Protein AF-K1T2R6-F1 (afdb_monomer_lite)

Foldseek 3Di:
DDDDDDDDVVVLVVCCVVVVVCVVPDDDDDDDD

Secondary structure (DSSP, 8-state):
-------TTHHHHHHHHH-GGGTTS--------

Structure (mmCIF, N/CA/C/O backbone):
data_AF-K1T2R6-F1
#
_entry.id   AF-K1T2R6-F1
#
loop_
_atom_site.group_PDB
_atom_site.id
_atom_site.type_symbol
_atom_site.label_atom_id
_atom_site.label_alt_id
_atom_site.label_comp_id
_atom_site.label_asym_id
_atom_site.label_entity_id
_atom_site.label_seq_id
_atom_site.pdbx_PDB_ins_code
_atom_site.Cartn_x
_atom_site.Cartn_y
_atom_site.Cartn_z
_atom_site.occupancy
_atom_site.B_iso_or_equiv
_atom_s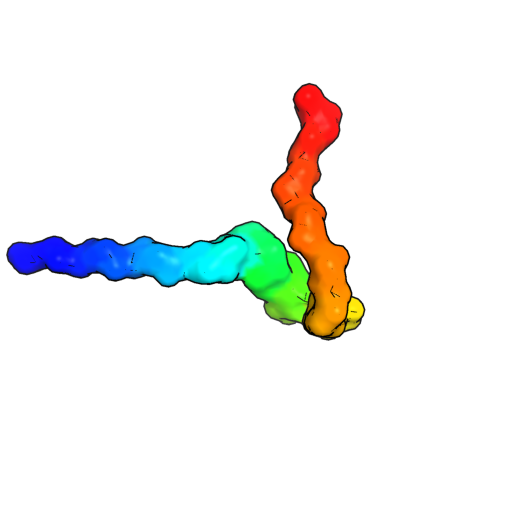ite.auth_seq_id
_atom_site.auth_comp_id
_atom_site.auth_asym_id
_atom_site.auth_atom_id
_atom_site.pdbx_PDB_model_num
ATOM 1 N N . MET A 1 1 ? -0.251 2.578 -29.868 1.00 61.72 1 MET A N 1
ATOM 2 C CA . MET A 1 1 ? -1.296 3.015 -28.917 1.00 61.72 1 MET A CA 1
ATOM 3 C C . MET A 1 1 ? -0.694 2.918 -27.527 1.00 61.72 1 MET A C 1
ATOM 5 O O . MET A 1 1 ? -0.073 1.899 -27.256 1.00 61.72 1 MET A O 1
ATOM 9 N N . TYR A 1 2 ? -0.823 3.951 -26.695 1.00 76.44 2 TYR A N 1
ATOM 10 C CA . TYR A 1 2 ? -0.299 3.960 -25.324 1.00 76.44 2 TYR A CA 1
ATOM 11 C C . TYR A 1 2 ? -1.411 4.360 -24.354 1.00 76.44 2 TYR A C 1
ATOM 13 O O . TYR A 1 2 ? -2.253 5.186 -24.706 1.00 76.44 2 TYR A O 1
ATOM 21 N N . GLY A 1 3 ? -1.412 3.759 -23.165 1.00 84.94 3 GLY A N 1
ATOM 22 C CA . GLY A 1 3 ? -2.329 4.075 -22.073 1.00 84.94 3 GLY A CA 1
ATOM 23 C C . GLY A 1 3 ? -1.547 4.491 -20.833 1.00 84.94 3 GLY A C 1
ATOM 24 O O . GLY A 1 3 ? -0.478 3.943 -20.567 1.00 84.94 3 GLY A O 1
ATOM 25 N N . LEU A 1 4 ? -2.078 5.466 -20.099 1.00 87.00 4 LEU A N 1
ATOM 26 C CA . LEU A 1 4 ? -1.546 5.903 -18.815 1.00 87.00 4 LEU A CA 1
ATOM 27 C C . LEU A 1 4 ? -2.472 5.393 -17.712 1.00 87.00 4 LEU A C 1
ATOM 29 O O . LEU A 1 4 ? -3.655 5.730 -17.693 1.00 87.00 4 LEU A O 1
ATOM 33 N N . CYS A 1 5 ? -1.927 4.587 -16.806 1.00 87.44 5 CYS A N 1
ATOM 34 C CA . CYS A 1 5 ? -2.605 4.181 -15.582 1.00 87.44 5 CYS A CA 1
ATOM 35 C C . CYS A 1 5 ? -1.977 4.922 -14.406 1.00 87.44 5 CYS A C 1
ATOM 37 O O . CYS A 1 5 ? -0.764 4.867 -14.221 1.00 87.44 5 CYS A O 1
ATOM 39 N N . ASP A 1 6 ? -2.820 5.579 -13.615 1.00 91.88 6 ASP A N 1
ATOM 40 C CA . ASP A 1 6 ? -2.443 6.225 -12.363 1.00 91.88 6 ASP A CA 1
ATOM 41 C C . ASP A 1 6 ? -3.162 5.545 -11.196 1.00 91.88 6 ASP A C 1
ATOM 43 O O . ASP A 1 6 ? -4.297 5.075 -11.330 1.00 91.88 6 ASP A O 1
ATOM 47 N N . CYS A 1 7 ? -2.482 5.465 -10.056 1.00 88.25 7 CYS A N 1
ATOM 48 C CA . CYS A 1 7 ? -3.042 4.902 -8.839 1.00 88.25 7 CYS A CA 1
ATOM 49 C C . CYS A 1 7 ? -3.173 5.984 -7.770 1.00 88.25 7 CYS A C 1
ATOM 51 O O . CYS A 1 7 ? -2.176 6.509 -7.272 1.00 88.25 7 CYS A O 1
ATOM 53 N N . ASN A 1 8 ? -4.405 6.214 -7.318 1.00 87.31 8 ASN A N 1
ATOM 54 C CA . ASN A 1 8 ? -4.701 7.183 -6.268 1.00 87.31 8 ASN A CA 1
ATOM 55 C C . ASN A 1 8 ? -3.973 6.833 -4.962 1.00 87.31 8 ASN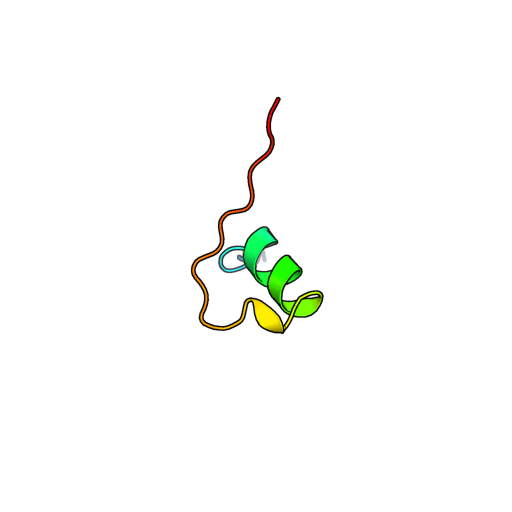 A C 1
ATOM 57 O O . ASN A 1 8 ? -4.312 5.849 -4.296 1.00 87.31 8 ASN A O 1
ATOM 61 N N . ASN A 1 9 ? -3.006 7.669 -4.572 1.00 87.12 9 ASN A N 1
ATOM 62 C CA . ASN A 1 9 ? -2.232 7.529 -3.335 1.00 87.12 9 ASN A CA 1
ATOM 63 C C . ASN A 1 9 ? -1.681 6.107 -3.140 1.00 87.12 9 ASN A C 1
ATOM 65 O O . ASN A 1 9 ? -1.864 5.528 -2.071 1.00 87.12 9 ASN A O 1
ATOM 69 N N . PHE A 1 10 ? -1.055 5.543 -4.181 1.00 91.44 10 PHE A N 1
ATOM 70 C CA . PHE A 1 10 ? -0.693 4.122 -4.283 1.00 91.44 10 PHE A CA 1
ATOM 71 C C . PHE A 1 10 ? -0.224 3.490 -2.964 1.00 91.44 10 PHE A C 1
ATOM 73 O O . PHE A 1 10 ? -0.878 2.578 -2.468 1.00 91.44 10 PHE A O 1
ATOM 80 N N . TYR A 1 11 ? 0.822 4.034 -2.332 1.00 93.12 11 TYR A N 1
ATOM 81 C CA . TYR A 1 11 ? 1.344 3.498 -1.071 1.00 93.12 11 TYR A CA 1
ATOM 82 C C . TYR A 1 11 ? 0.316 3.520 0.068 1.00 93.12 11 TYR A C 1
ATOM 84 O O . TYR A 1 11 ? 0.101 2.505 0.720 1.00 93.12 11 TYR A O 1
ATOM 92 N N . ALA A 1 12 ? -0.385 4.637 0.276 1.00 93.75 12 ALA A N 1
ATOM 93 C CA . ALA A 1 12 ? -1.410 4.730 1.318 1.00 93.75 12 ALA A CA 1
ATOM 94 C C . ALA A 1 12 ? -2.632 3.838 1.027 1.00 93.75 12 ALA A C 1
ATOM 96 O O . ALA A 1 12 ? -3.319 3.402 1.951 1.00 93.75 12 ALA A O 1
ATOM 97 N N . SER A 1 13 ? -2.930 3.578 -0.245 1.00 92.81 13 SER A N 1
ATOM 98 C CA . SER A 1 13 ? -3.990 2.656 -0.656 1.00 92.81 13 SER A CA 1
ATOM 99 C C . SER A 1 13 ? -3.580 1.201 -0.419 1.00 92.81 13 SER A C 1
ATOM 101 O O . SER A 1 13 ? -4.372 0.443 0.134 1.00 92.81 13 SER A O 1
ATOM 103 N N . CYS A 1 14 ? -2.335 0.828 -0.729 1.00 94.06 14 CYS A N 1
ATOM 104 C CA . CYS A 1 14 ? -1.782 -0.488 -0.404 1.00 94.06 14 CYS A CA 1
ATOM 105 C C . CYS A 1 14 ? -1.770 -0.746 1.108 1.00 94.06 14 CYS A C 1
ATOM 107 O O . CYS A 1 14 ? -2.218 -1.806 1.535 1.00 94.06 14 CYS A O 1
ATOM 109 N N . GLU A 1 15 ? -1.351 0.229 1.921 1.00 94.81 15 GLU A N 1
ATOM 110 C CA . GLU A 1 15 ? -1.387 0.099 3.384 1.00 94.81 15 GLU A CA 1
ATOM 111 C C . GLU A 1 15 ? -2.798 -0.235 3.883 1.00 94.81 15 GLU A C 1
ATOM 113 O O . GLU A 1 15 ? -2.965 -1.160 4.667 1.00 94.81 15 GLU A O 1
ATOM 118 N N . ARG A 1 16 ? -3.846 0.422 3.369 1.00 94.62 16 ARG A N 1
ATOM 119 C CA . ARG A 1 16 ? -5.239 0.140 3.772 1.00 94.62 16 ARG A CA 1
ATOM 120 C C . ARG A 1 16 ? -5.737 -1.251 3.377 1.00 94.62 16 ARG A C 1
ATOM 122 O O . ARG A 1 16 ? -6.608 -1.778 4.065 1.00 94.62 16 ARG A O 1
ATOM 129 N N . VAL A 1 17 ? -5.207 -1.850 2.307 1.00 94.19 17 VAL A N 1
ATOM 130 C CA . VAL A 1 17 ? -5.551 -3.229 1.908 1.00 94.19 17 VAL A CA 1
ATOM 131 C C . VAL A 1 17 ? -5.075 -4.226 2.965 1.00 94.19 17 VAL A C 1
ATOM 133 O O . VAL A 1 17 ? -5.811 -5.145 3.318 1.00 94.19 17 VAL A O 1
ATOM 136 N N . PHE A 1 18 ? -3.871 -4.024 3.505 1.00 94.88 18 PHE A N 1
ATOM 137 C CA . PHE A 1 18 ? -3.285 -4.904 4.521 1.00 94.88 18 PHE A CA 1
ATOM 138 C C . PHE A 1 18 ? -3.580 -4.454 5.963 1.00 94.88 18 PHE A C 1
ATOM 140 O O . PHE A 1 18 ? -3.431 -5.238 6.901 1.00 94.88 18 PHE A O 1
ATOM 147 N N . ARG A 1 19 ? -4.045 -3.212 6.144 1.00 95.38 19 ARG A N 1
ATOM 148 C CA . ARG A 1 19 ? -4.464 -2.597 7.413 1.00 95.38 19 ARG A CA 1
ATOM 149 C C . ARG A 1 19 ? -5.853 -1.954 7.280 1.00 95.38 19 ARG A C 1
ATOM 151 O O . ARG A 1 19 ? -5.965 -0.726 7.193 1.00 95.38 19 ARG A O 1
ATOM 158 N N . PRO A 1 20 ? -6.935 -2.759 7.291 1.00 93.94 20 PRO A N 1
ATOM 159 C CA . PRO A 1 20 ? -8.304 -2.255 7.144 1.00 93.94 20 PRO A CA 1
ATOM 160 C C . PRO A 1 20 ? -8.715 -1.258 8.238 1.00 93.94 20 PRO A C 1
ATOM 162 O O . PRO A 1 20 ? -9.589 -0.421 8.024 1.00 93.94 20 PRO A O 1
ATOM 165 N N . ASP A 1 21 ? -8.053 -1.294 9.398 1.00 96.75 21 ASP A N 1
ATOM 166 C CA . ASP A 1 21 ? -8.242 -0.354 10.509 1.00 96.75 21 ASP A CA 1
ATOM 167 C C . ASP A 1 21 ? -7.859 1.102 10.171 1.00 96.75 21 ASP A C 1
ATOM 169 O O . ASP A 1 21 ? -8.213 2.031 10.901 1.00 96.75 21 ASP A O 1
ATOM 173 N N . LEU A 1 22 ? -7.153 1.321 9.058 1.00 95.38 22 LEU A N 1
ATOM 174 C CA . LEU A 1 22 ? -6.772 2.643 8.556 1.00 95.38 22 LEU A CA 1
ATOM 175 C C . LEU A 1 22 ? -7.797 3.251 7.581 1.00 95.38 22 LEU A C 1
ATOM 177 O O . LEU A 1 22 ? -7.612 4.375 7.096 1.00 95.38 22 LEU A O 1
ATOM 181 N N . VAL A 1 23 ? -8.886 2.542 7.274 1.00 94.81 23 VAL A N 1
ATOM 182 C CA . VAL A 1 23 ? -9.977 3.078 6.448 1.00 94.81 23 VAL A CA 1
ATOM 183 C C . VAL A 1 23 ? -10.659 4.240 7.178 1.00 94.81 23 VAL A C 1
ATOM 185 O O . VAL A 1 23 ? -10.941 4.172 8.370 1.00 94.81 23 VAL A O 1
ATOM 188 N N . GLY A 1 24 ? -10.881 5.350 6.467 1.00 93.69 24 GLY A N 1
ATOM 189 C CA . GLY A 1 24 ? -11.450 6.578 7.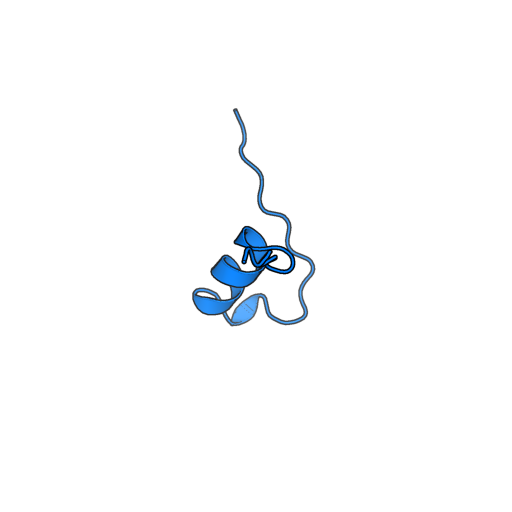038 1.00 93.69 24 GLY A CA 1
ATOM 190 C C . GLY A 1 24 ? -10.486 7.386 7.914 1.00 93.69 24 GLY A C 1
ATOM 191 O O . GLY A 1 24 ? -10.845 8.466 8.377 1.00 93.69 24 GLY A O 1
ATOM 192 N N . ARG A 1 25 ? -9.251 6.907 8.116 1.00 94.75 25 ARG A N 1
ATOM 193 C CA . ARG A 1 25 ? -8.224 7.622 8.878 1.00 94.75 25 ARG A CA 1
ATOM 194 C C . ARG A 1 25 ? -7.276 8.376 7.934 1.00 94.75 25 ARG A C 1
ATOM 196 O O . ARG A 1 25 ? -6.911 7.841 6.876 1.00 94.75 25 ARG A O 1
ATOM 203 N N . PRO A 1 26 ? -6.855 9.603 8.290 1.00 94.38 26 PRO A N 1
ATOM 204 C CA . PRO A 1 26 ? -5.746 10.269 7.616 1.00 94.38 26 PRO A CA 1
ATOM 205 C C . PRO A 1 26 ? -4.468 9.434 7.774 1.00 94.38 26 PRO A C 1
ATOM 207 O O . PRO A 1 26 ? -4.128 9.036 8.887 1.00 94.38 26 PRO A O 1
ATOM 210 N N . VAL A 1 27 ? -3.781 9.148 6.667 1.00 94.00 27 VAL A N 1
ATOM 211 C CA . VAL A 1 27 ? -2.561 8.322 6.630 1.00 94.00 27 VAL A CA 1
ATOM 212 C C . VAL A 1 27 ? -1.539 8.993 5.722 1.00 94.00 27 VAL A C 1
ATOM 214 O O . VAL A 1 27 ? -1.896 9.457 4.639 1.00 94.00 27 VAL A O 1
ATOM 217 N N . VAL A 1 28 ? -0.276 8.997 6.149 1.00 94.00 28 VAL A N 1
ATOM 218 C CA . VAL A 1 28 ? 0.879 9.403 5.345 1.00 94.00 28 VAL A CA 1
ATOM 219 C C . VAL A 1 28 ? 1.920 8.284 5.380 1.00 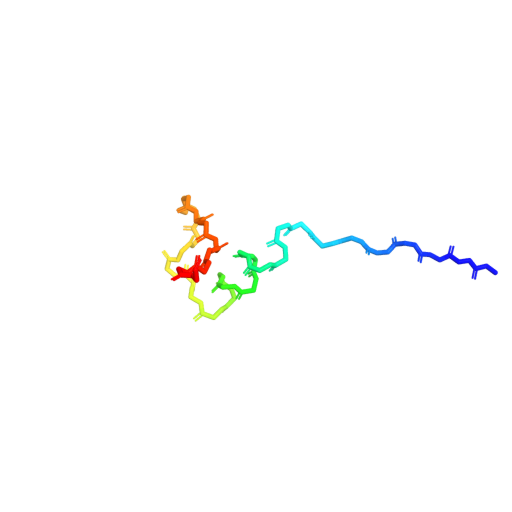94.00 28 VAL A C 1
ATOM 221 O O . VAL A 1 28 ? 2.139 7.680 6.428 1.00 94.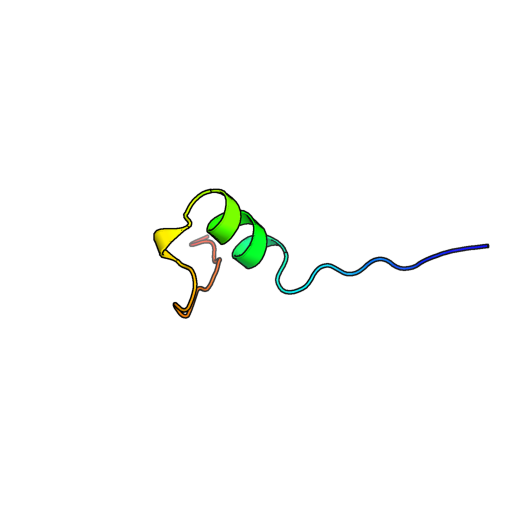00 28 VAL A O 1
ATOM 224 N N . VAL A 1 29 ? 2.537 7.996 4.235 1.00 93.88 29 VAL A N 1
ATOM 225 C CA . VAL A 1 29 ? 3.636 7.028 4.125 1.00 93.88 29 VAL A CA 1
ATOM 226 C C . VAL A 1 29 ? 4.921 7.821 3.906 1.00 93.88 29 VAL A C 1
ATOM 228 O O . VAL A 1 29 ? 5.057 8.498 2.890 1.00 93.88 29 VAL A O 1
ATOM 231 N N . LEU A 1 30 ? 5.828 7.779 4.884 1.00 93.56 30 LEU A N 1
ATOM 232 C CA . LEU A 1 30 ? 7.110 8.491 4.891 1.00 93.56 30 LEU A CA 1
ATOM 233 C C . LEU A 1 30 ? 8.232 7.544 5.321 1.00 93.56 30 LEU A C 1
ATOM 235 O O . LEU A 1 30 ? 7.990 6.548 6.001 1.00 93.56 30 LEU A O 1
ATOM 239 N N . SER A 1 31 ? 9.460 7.895 4.952 1.00 91.75 31 SER A N 1
ATOM 240 C CA . SER A 1 31 ? 10.683 7.271 5.460 1.00 91.75 31 SER A CA 1
ATOM 241 C C . SER A 1 31 ? 11.432 8.269 6.344 1.00 91.75 31 SER A C 1
ATOM 243 O O . SER A 1 31 ? 11.315 9.474 6.139 1.00 91.75 31 SER A O 1
ATOM 245 N N . ASN A 1 32 ? 12.196 7.772 7.314 1.00 91.00 32 ASN A N 1
ATOM 246 C CA . ASN A 1 32 ? 12.981 8.580 8.254 1.00 91.00 32 ASN A CA 1
ATOM 247 C C . ASN A 1 32 ? 14.487 8.529 7.928 1.00 91.00 32 ASN A C 1
ATOM 249 O O . ASN A 1 32 ? 15.295 8.307 8.827 1.00 91.00 32 ASN A O 1
ATOM 253 N N . ASN A 1 33 ? 14.844 8.610 6.642 1.00 73.56 33 ASN A N 1
ATOM 254 C CA . ASN A 1 33 ? 16.247 8.673 6.212 1.00 73.56 33 ASN A CA 1
ATOM 255 C C . ASN A 1 33 ? 16.766 10.108 6.313 1.00 73.56 33 ASN A C 1
ATOM 257 O O . ASN A 1 33 ? 16.043 11.002 5.816 1.00 73.56 33 ASN A O 1
#

InterPro domains:
  IPR001126 UmuC domain [PF00817] (5-32)
  IPR001126 UmuC domain [PS50173] (2-33)
  IPR043502 DNA/RNA polymerase superfamily [SSF56672] (2-32)

Radius of gyration: 12.76 Å; chains: 1; bounding box: 28×15×39 Å

Sequence (33 aa):
MYGLCDCNNFYASCERVFRPDLVGRPVVVLSNN

pLDDT: mean 90.5, std 7.19, range [61.72, 96.75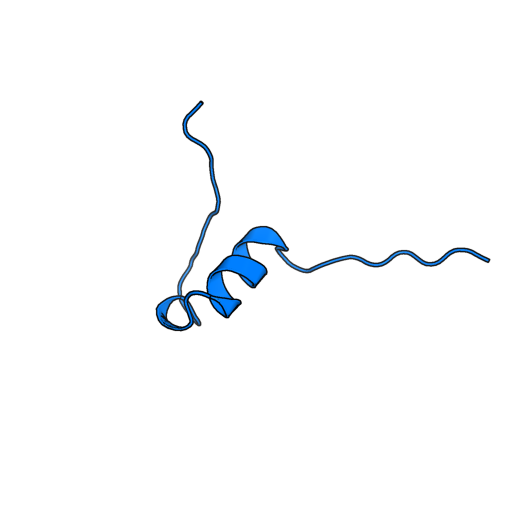]

Organism: NCBI:txid408170